Protein AF-A0A951S728-F1 (afdb_monomer_lite)

pLDDT: mean 89.07, std 13.06, range [43.56, 98.25]

Secondary structure (DSSP, 8-state):
----------------------TTGGGTT-SEEESS-EEE-SSEESS-EEESS-EEESS-EEE-SS---S-EETTEEEEEEEEEEEE--TT--EEE-TT-EEEEEE-TT----

Radius of gyration: 25.31 Å; chains: 1; bounding box: 91×44×36 Å

Structure (mmCIF, N/CA/C/O backbone):
data_AF-A0A951S728-F1
#
_entry.id   AF-A0A951S728-F1
#
loop_
_atom_site.group_PDB
_atom_site.id
_atom_site.type_symbol
_atom_site.label_atom_id
_atom_site.label_alt_id
_atom_site.label_comp_id
_atom_site.label_asym_id
_atom_site.label_entity_id
_atom_site.label_seq_id
_atom_site.pdbx_PDB_ins_code
_atom_site.Cartn_x
_atom_site.Cartn_y
_atom_site.Cartn_z
_atom_site.occupancy
_atom_site.B_iso_or_equiv
_atom_site.auth_seq_id
_atom_site.auth_comp_id
_atom_site.auth_asym_id
_atom_site.auth_atom_id
_atom_site.pdbx_PDB_model_num
ATOM 1 N N . MET A 1 1 ? 75.453 -31.976 -25.832 1.00 43.56 1 MET A N 1
ATOM 2 C CA . MET A 1 1 ? 75.370 -31.024 -24.704 1.00 43.56 1 MET A CA 1
ATOM 3 C C . MET A 1 1 ? 73.984 -30.384 -24.686 1.00 43.56 1 MET A C 1
ATOM 5 O O . MET A 1 1 ? 73.549 -29.908 -25.719 1.00 43.56 1 MET A O 1
ATOM 9 N N . LYS A 1 2 ? 73.330 -30.463 -23.515 1.00 43.78 2 LYS A N 1
ATOM 10 C CA . LYS A 1 2 ? 72.238 -29.646 -22.933 1.00 43.78 2 LYS A CA 1
ATOM 11 C C . LYS A 1 2 ? 70.977 -29.360 -23.777 1.00 43.78 2 LYS A C 1
ATOM 13 O O . LYS A 1 2 ? 70.926 -28.412 -24.549 1.00 43.78 2 LYS A O 1
ATOM 18 N N . ARG A 1 3 ? 69.924 -30.153 -23.528 1.00 52.44 3 ARG A N 1
ATOM 19 C CA . ARG A 1 3 ? 68.531 -29.863 -23.914 1.00 52.44 3 ARG A CA 1
ATOM 20 C C . ARG A 1 3 ? 67.928 -28.865 -22.920 1.00 52.44 3 ARG A C 1
ATOM 22 O O . ARG A 1 3 ? 67.991 -29.106 -21.717 1.00 52.44 3 ARG A O 1
ATOM 29 N N . PHE A 1 4 ? 67.364 -27.771 -23.423 1.00 53.69 4 PHE A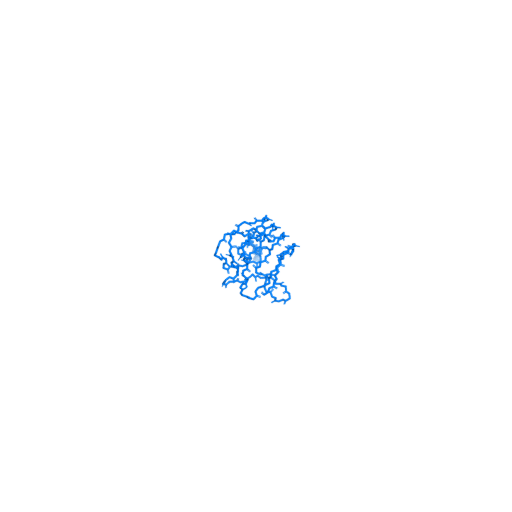 N 1
ATOM 30 C CA . PHE A 1 4 ? 66.630 -26.788 -22.627 1.00 53.69 4 PHE A CA 1
ATOM 31 C C . PHE A 1 4 ? 65.177 -27.240 -22.456 1.00 53.69 4 PHE A C 1
ATOM 33 O O . PHE A 1 4 ? 64.511 -27.563 -23.436 1.00 53.69 4 PHE A O 1
ATOM 40 N N . ILE A 1 5 ? 64.706 -27.273 -21.211 1.00 59.91 5 ILE A N 1
ATOM 41 C CA . ILE A 1 5 ? 63.303 -27.502 -20.858 1.00 59.91 5 ILE A CA 1
ATOM 42 C C . ILE A 1 5 ? 62.746 -26.149 -20.422 1.00 59.91 5 ILE A C 1
ATOM 44 O O . ILE A 1 5 ? 63.173 -25.602 -19.407 1.00 59.91 5 ILE A O 1
ATOM 48 N N . THR A 1 6 ? 61.822 -25.590 -21.195 1.00 62.00 6 THR A N 1
ATOM 49 C CA . THR A 1 6 ? 61.047 -24.409 -20.813 1.00 62.00 6 THR A CA 1
ATOM 50 C C . THR A 1 6 ? 59.785 -24.864 -20.088 1.00 62.00 6 THR A C 1
ATOM 52 O O . THR A 1 6 ? 58.937 -25.538 -20.663 1.00 62.00 6 THR A O 1
ATOM 55 N N . SER A 1 7 ? 59.679 -24.515 -18.805 1.00 60.22 7 SER A N 1
ATOM 56 C CA . SER A 1 7 ? 58.473 -24.721 -18.000 1.00 60.22 7 SER A CA 1
ATOM 57 C C . SER A 1 7 ? 57.637 -23.446 -18.039 1.00 60.22 7 SER A C 1
ATOM 59 O O . SER A 1 7 ? 58.093 -22.394 -17.590 1.00 60.22 7 SER A O 1
ATOM 61 N N . THR A 1 8 ? 56.435 -23.516 -18.607 1.00 67.69 8 THR A N 1
ATOM 62 C CA . THR A 1 8 ? 55.478 -22.405 -18.606 1.00 67.69 8 THR A CA 1
ATOM 63 C C . THR A 1 8 ? 54.472 -22.642 -17.486 1.00 67.69 8 THR A C 1
ATOM 65 O O . THR A 1 8 ? 53.694 -23.591 -17.538 1.00 67.69 8 THR A O 1
ATOM 68 N N . ALA A 1 9 ? 54.489 -21.793 -16.460 1.00 68.06 9 ALA A N 1
ATOM 69 C CA . ALA A 1 9 ? 53.489 -21.819 -15.399 1.00 68.06 9 ALA A CA 1
ATOM 70 C C . ALA A 1 9 ? 52.222 -21.084 -15.867 1.00 68.06 9 ALA A C 1
ATOM 72 O O . ALA A 1 9 ? 52.265 -19.889 -16.158 1.00 68.06 9 ALA A O 1
ATOM 73 N N . PHE A 1 10 ? 51.098 -21.799 -15.942 1.00 62.50 10 PHE A N 1
ATOM 74 C CA . PHE A 1 10 ? 49.778 -21.235 -16.224 1.00 62.50 10 PHE A CA 1
ATOM 75 C C . PHE A 1 10 ? 49.054 -20.989 -14.896 1.00 62.50 10 PHE A C 1
ATOM 77 O O . PHE A 1 10 ? 48.737 -21.935 -14.176 1.00 62.50 10 PHE A O 1
ATOM 84 N N . CYS A 1 11 ? 48.832 -19.722 -14.545 1.00 63.31 11 CYS A N 1
ATOM 85 C CA . CYS A 1 11 ? 48.112 -19.342 -13.333 1.00 63.31 11 CYS A CA 1
ATOM 86 C C . CYS A 1 11 ? 46.633 -19.120 -13.677 1.00 63.31 11 CYS A C 1
ATOM 88 O O . CYS A 1 11 ? 46.304 -18.226 -14.456 1.00 63.31 11 CYS A O 1
ATOM 90 N N . LEU A 1 12 ? 45.744 -19.950 -13.125 1.00 65.50 12 LEU A N 1
ATOM 91 C CA . LEU A 1 12 ? 44.301 -19.848 -13.332 1.00 65.50 12 LEU A CA 1
ATOM 92 C C . LEU A 1 12 ? 43.728 -18.784 -12.382 1.00 65.50 12 LEU A C 1
ATOM 94 O O . LEU A 1 12 ? 43.607 -19.014 -11.180 1.00 65.50 12 LEU A O 1
ATOM 98 N N . PHE A 1 13 ? 43.392 -17.610 -12.915 1.00 66.44 13 PHE A N 1
ATOM 99 C CA . PHE A 1 13 ? 42.768 -16.535 -12.146 1.00 66.44 13 PHE A CA 1
ATOM 100 C C . PHE A 1 13 ? 41.262 -16.806 -12.015 1.00 66.44 13 PHE A C 1
ATOM 102 O O . PHE A 1 13 ? 40.504 -16.630 -12.969 1.00 66.44 13 PHE A O 1
ATOM 109 N N . VAL A 1 14 ? 40.818 -17.273 -10.846 1.00 73.19 14 VAL A N 1
ATOM 110 C CA . VAL A 1 14 ? 39.388 -17.442 -10.551 1.00 73.19 14 VAL A CA 1
ATOM 111 C C . VAL A 1 14 ? 38.806 -16.076 -10.193 1.00 73.19 14 VAL A C 1
ATOM 113 O O . VAL A 1 14 ? 39.078 -15.537 -9.122 1.00 73.19 14 VAL A O 1
ATOM 116 N N . ILE A 1 15 ? 38.004 -15.505 -11.092 1.00 71.19 15 ILE A N 1
ATOM 117 C CA . ILE A 1 15 ? 37.250 -14.276 -10.830 1.00 71.19 15 ILE A CA 1
ATOM 118 C C . ILE A 1 15 ? 36.050 -14.645 -9.954 1.00 71.19 15 ILE A C 1
ATOM 120 O O . ILE A 1 15 ? 35.068 -15.214 -10.430 1.00 71.19 15 ILE A O 1
ATOM 124 N N . LEU A 1 16 ? 36.125 -14.330 -8.662 1.00 67.06 16 LEU A N 1
ATOM 125 C CA . LEU A 1 16 ? 34.961 -14.364 -7.783 1.00 67.06 16 LEU A CA 1
ATOM 126 C C . LEU A 1 16 ? 34.117 -13.121 -8.069 1.00 67.06 16 LEU A C 1
ATOM 128 O O . LEU A 1 16 ? 34.479 -12.009 -7.685 1.00 67.06 16 LEU A O 1
ATOM 132 N N . PHE A 1 17 ? 32.985 -13.300 -8.747 1.00 67.62 17 PHE A N 1
ATOM 133 C CA . PHE A 1 17 ? 31.970 -12.255 -8.822 1.00 67.62 17 PHE A CA 1
ATOM 134 C C . PHE A 1 17 ? 31.367 -12.068 -7.427 1.00 67.62 17 PHE A C 1
ATOM 136 O O . PHE A 1 17 ? 30.549 -12.871 -6.973 1.00 67.62 17 PHE A O 1
ATOM 143 N N . ALA A 1 18 ? 31.777 -11.009 -6.730 1.00 66.19 18 ALA A N 1
ATOM 144 C CA . ALA A 1 18 ? 31.051 -10.528 -5.567 1.00 66.19 18 ALA A CA 1
ATOM 145 C C . ALA A 1 18 ? 29.697 -9.998 -6.059 1.00 66.19 18 ALA A C 1
ATOM 147 O O . ALA A 1 18 ? 29.611 -8.912 -6.630 1.00 66.19 18 ALA A O 1
ATOM 148 N N . ASN A 1 19 ? 28.639 -10.792 -5.891 1.00 71.31 19 ASN A N 1
ATOM 149 C CA . ASN A 1 19 ? 27.283 -10.330 -6.148 1.00 71.31 19 ASN A CA 1
ATOM 150 C C . ASN A 1 19 ? 26.941 -9.300 -5.071 1.00 71.31 19 ASN A C 1
ATOM 152 O O . ASN A 1 19 ? 26.659 -9.668 -3.931 1.00 71.31 19 ASN A O 1
ATOM 156 N N . ALA A 1 20 ? 26.984 -8.015 -5.419 1.00 73.19 20 ALA A N 1
ATOM 157 C CA . ALA A 1 20 ? 26.389 -6.980 -4.591 1.00 73.19 20 ALA A CA 1
ATOM 158 C C . ALA A 1 20 ? 24.876 -7.240 -4.544 1.00 73.19 20 ALA A C 1
ATOM 160 O O . ALA A 1 20 ? 24.146 -6.901 -5.474 1.00 73.19 20 ALA A O 1
ATOM 161 N N . GLN A 1 21 ? 24.406 -7.920 -3.497 1.00 82.00 21 GLN A N 1
ATOM 162 C CA . GLN A 1 21 ? 22.978 -8.121 -3.297 1.00 82.00 21 GLN A CA 1
ATOM 163 C C . GLN A 1 21 ? 22.374 -6.812 -2.800 1.00 82.00 21 GLN A C 1
ATOM 165 O O . GLN A 1 21 ? 22.821 -6.256 -1.797 1.00 82.00 21 GLN A O 1
ATOM 170 N N . SER A 1 22 ? 21.362 -6.309 -3.508 1.00 85.81 22 SER A N 1
ATOM 171 C CA . SER A 1 22 ? 20.581 -5.192 -2.988 1.00 85.81 22 SER A CA 1
ATOM 172 C C . SER A 1 22 ? 19.794 -5.689 -1.771 1.00 85.81 22 SER A C 1
ATOM 174 O O . SER A 1 22 ? 19.019 -6.640 -1.915 1.00 85.81 22 SER A O 1
ATOM 176 N N . PRO A 1 23 ? 19.937 -5.066 -0.587 1.00 88.69 23 PRO A N 1
ATOM 177 C CA . PRO A 1 23 ? 19.186 -5.465 0.603 1.00 88.69 23 PRO A CA 1
ATOM 178 C C . PRO A 1 23 ? 17.668 -5.326 0.407 1.00 88.69 23 PRO A C 1
ATOM 180 O O . PRO A 1 23 ? 16.893 -5.965 1.110 1.00 88.69 23 PRO A O 1
ATOM 183 N N . THR A 1 24 ? 17.238 -4.531 -0.577 1.00 92.19 24 THR A N 1
ATOM 184 C CA . THR A 1 24 ? 15.832 -4.337 -0.942 1.00 92.19 24 THR A CA 1
ATOM 185 C C . THR A 1 24 ? 15.408 -5.141 -2.171 1.00 92.19 24 THR A C 1
ATOM 187 O O . THR A 1 24 ? 14.259 -5.033 -2.586 1.00 92.19 24 THR A O 1
ATOM 190 N N . ALA A 1 25 ? 16.272 -5.988 -2.746 1.00 91.31 25 ALA A N 1
ATOM 191 C CA . ALA A 1 25 ? 15.878 -6.867 -3.854 1.00 91.31 25 ALA A CA 1
ATOM 192 C C . ALA A 1 25 ? 14.632 -7.725 -3.534 1.00 91.31 25 ALA A C 1
ATOM 194 O O . ALA A 1 25 ? 13.747 -7.808 -4.388 1.0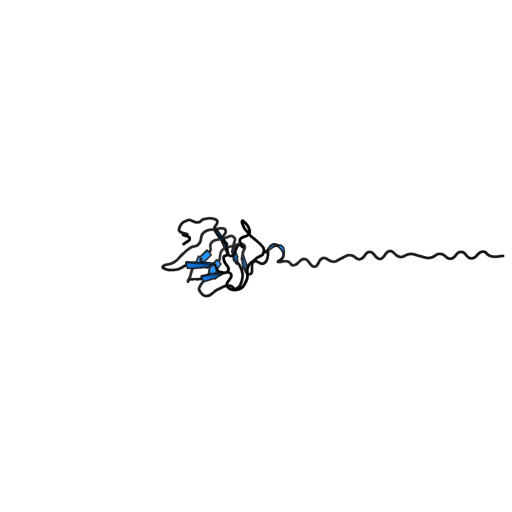0 91.31 25 ALA A O 1
ATOM 195 N N . PRO A 1 26 ? 14.477 -8.293 -2.316 1.00 93.19 26 PRO A N 1
ATOM 196 C CA . PRO A 1 26 ? 13.262 -9.026 -1.951 1.00 93.19 26 PRO A CA 1
ATOM 197 C C . PRO A 1 26 ? 11.996 -8.160 -1.879 1.00 93.19 26 PRO A C 1
ATOM 199 O O . PRO A 1 26 ? 10.896 -8.703 -1.855 1.00 93.19 26 PRO A O 1
ATOM 202 N N . ALA A 1 27 ? 12.128 -6.830 -1.848 1.00 94.50 27 ALA A N 1
ATOM 203 C CA . ALA A 1 27 ? 11.000 -5.907 -1.793 1.00 94.50 27 ALA A CA 1
ATOM 204 C C . ALA A 1 27 ? 10.350 -5.664 -3.163 1.00 94.50 27 ALA A C 1
ATOM 206 O O . ALA A 1 27 ? 9.395 -4.906 -3.229 1.00 94.50 27 ALA A O 1
ATOM 207 N N . LEU A 1 28 ? 10.826 -6.272 -4.259 1.00 95.50 28 LEU A N 1
ATOM 208 C CA . LEU A 1 28 ? 10.137 -6.282 -5.564 1.00 95.50 28 LEU A CA 1
ATOM 209 C C . LEU A 1 28 ? 9.723 -4.890 -6.094 1.00 95.50 28 LEU A C 1
ATOM 211 O O . LEU A 1 28 ? 8.718 -4.758 -6.801 1.00 95.50 28 LEU A O 1
ATOM 215 N N . ASN A 1 29 ? 10.513 -3.857 -5.791 1.00 95.50 29 ASN A N 1
ATOM 216 C CA . ASN A 1 29 ? 10.245 -2.445 -6.095 1.00 95.50 29 ASN A CA 1
ATOM 217 C C . ASN A 1 29 ? 8.998 -1.860 -5.402 1.00 95.50 29 ASN A C 1
ATOM 219 O O . ASN A 1 29 ? 8.383 -0.924 -5.913 1.00 95.50 29 ASN A O 1
ATOM 223 N N . PHE A 1 30 ? 8.639 -2.372 -4.221 1.00 97.44 30 PHE A N 1
ATOM 224 C CA . PHE A 1 30 ? 7.814 -1.633 -3.270 1.00 97.44 30 PHE A CA 1
ATOM 225 C C . PHE A 1 30 ? 8.556 -0.382 -2.788 1.00 97.44 30 PHE A C 1
ATOM 227 O O . PHE A 1 30 ? 9.637 -0.487 -2.213 1.00 97.44 30 PHE A O 1
ATOM 234 N N . ASN A 1 31 ? 7.987 0.803 -3.040 1.00 96.62 31 ASN A N 1
ATOM 235 C CA . ASN A 1 31 ? 8.585 2.083 -2.648 1.00 96.62 31 ASN A CA 1
ATOM 236 C C . ASN A 1 31 ? 8.611 2.241 -1.124 1.00 96.62 31 ASN A C 1
ATOM 238 O O . ASN A 1 31 ? 9.547 2.801 -0.563 1.00 96.62 31 ASN A O 1
ATOM 242 N N . VAL A 1 32 ? 7.584 1.709 -0.458 1.00 96.44 32 VAL A N 1
ATOM 243 C CA . VAL A 1 32 ? 7.520 1.579 0.998 1.00 96.44 32 VAL A CA 1
ATOM 244 C C . VAL A 1 32 ? 7.099 0.153 1.327 1.00 96.44 32 VAL A C 1
ATOM 246 O O . VAL A 1 32 ? 6.120 -0.344 0.773 1.00 96.44 32 VAL A O 1
ATOM 249 N N . PHE A 1 33 ? 7.819 -0.497 2.237 1.00 96.62 33 PHE A N 1
ATOM 250 C CA . PHE A 1 33 ? 7.456 -1.802 2.778 1.00 96.62 33 PHE A CA 1
ATOM 251 C C . PHE A 1 33 ? 7.682 -1.817 4.290 1.00 96.62 33 PHE A C 1
ATOM 253 O O . PHE A 1 33 ? 8.727 -1.389 4.776 1.00 96.62 33 PHE A O 1
ATOM 260 N N . LEU A 1 34 ? 6.680 -2.276 5.035 1.00 97.00 34 LEU A N 1
ATOM 261 C CA . LEU A 1 34 ? 6.675 -2.278 6.496 1.00 97.00 34 LEU A CA 1
ATOM 262 C C . LEU A 1 34 ? 6.261 -3.659 7.004 1.00 97.00 34 LEU A C 1
ATOM 264 O O . LEU A 1 34 ? 5.327 -4.265 6.485 1.00 97.00 34 LEU A O 1
ATOM 268 N N . GLU A 1 35 ? 6.923 -4.149 8.048 1.00 96.94 35 GLU A N 1
ATOM 269 C CA . GLU A 1 35 ? 6.492 -5.379 8.725 1.00 96.94 35 GLU A CA 1
ATOM 270 C C . GLU A 1 35 ? 5.140 -5.174 9.429 1.00 96.94 35 GLU A C 1
ATOM 272 O O . GLU A 1 35 ? 4.241 -6.003 9.329 1.00 96.94 35 GLU A O 1
ATOM 277 N N . ASN A 1 36 ? 4.975 -4.027 10.089 1.00 98.25 36 ASN A N 1
ATOM 278 C CA . ASN A 1 36 ? 3.780 -3.679 10.855 1.00 98.25 36 ASN A CA 1
ATOM 279 C C . ASN A 1 36 ? 2.801 -2.827 10.034 1.00 98.25 36 ASN A C 1
ATOM 281 O O . ASN A 1 36 ? 2.878 -2.770 8.810 1.00 98.25 36 ASN A O 1
ATOM 285 N N . GLY A 1 37 ? 1.832 -2.205 10.707 1.00 97.38 37 GLY A N 1
ATOM 286 C CA . GLY A 1 37 ? 0.897 -1.259 10.097 1.00 97.38 37 GLY A CA 1
ATOM 287 C C . GLY A 1 37 ? 1.452 0.162 9.985 1.00 97.38 37 GLY A C 1
ATOM 288 O O . GLY A 1 37 ? 2.540 0.461 10.479 1.00 97.38 37 GLY A O 1
ATOM 289 N N . ALA A 1 38 ? 0.667 1.052 9.380 1.00 96.31 38 ALA A N 1
ATOM 290 C CA . ALA A 1 38 ? 0.980 2.475 9.269 1.00 96.31 38 ALA A CA 1
ATOM 291 C C . ALA A 1 38 ? -0.264 3.346 9.469 1.00 96.31 38 ALA A C 1
ATOM 293 O O . ALA A 1 38 ? -1.383 2.925 9.177 1.00 96.31 38 ALA A O 1
ATOM 294 N N . SER A 1 39 ? -0.053 4.584 9.922 1.00 95.50 39 SER A N 1
ATOM 295 C CA . SER A 1 39 ? -1.051 5.651 9.832 1.00 95.50 39 SER A CA 1
ATOM 296 C C . SER A 1 39 ? -0.624 6.622 8.740 1.00 95.50 39 SER A C 1
ATOM 298 O O . SER A 1 39 ? 0.476 7.172 8.810 1.00 95.50 39 SER A O 1
ATOM 300 N N . LEU A 1 40 ? -1.471 6.812 7.732 1.00 92.06 40 LEU A N 1
ATOM 301 C CA . LEU A 1 40 ? -1.222 7.733 6.625 1.00 92.06 40 LEU A CA 1
ATOM 302 C C . LEU A 1 40 ? -2.208 8.890 6.714 1.00 92.06 40 LEU A C 1
ATOM 304 O O . LEU A 1 40 ? -3.405 8.683 6.898 1.00 92.06 40 LEU A O 1
ATOM 308 N N . THR A 1 41 ? -1.704 10.115 6.614 1.00 87.12 41 THR A N 1
ATOM 309 C CA . THR A 1 41 ? -2.522 11.327 6.663 1.00 87.12 41 THR A CA 1
ATOM 310 C C . THR A 1 41 ? -3.044 11.675 5.277 1.00 87.12 41 THR A C 1
ATOM 312 O O . THR A 1 41 ? -4.094 11.182 4.882 1.00 87.12 41 THR A O 1
ATOM 315 N N . ASN A 1 42 ? -2.325 12.505 4.531 1.00 85.75 42 ASN A N 1
ATOM 316 C CA . ASN A 1 42 ? -2.772 13.056 3.254 1.00 85.75 42 ASN A CA 1
ATOM 317 C C . ASN A 1 42 ? -1.682 12.854 2.190 1.00 85.75 42 ASN A C 1
ATOM 319 O O . ASN A 1 42 ? -0.580 12.417 2.524 1.00 85.75 42 ASN A O 1
ATOM 323 N N . ASN A 1 43 ? -1.979 13.260 0.951 1.00 89.12 43 ASN A N 1
ATOM 324 C CA . ASN A 1 43 ? -1.096 13.244 -0.226 1.00 89.12 43 ASN A CA 1
ATOM 325 C C . ASN A 1 43 ? -0.985 11.86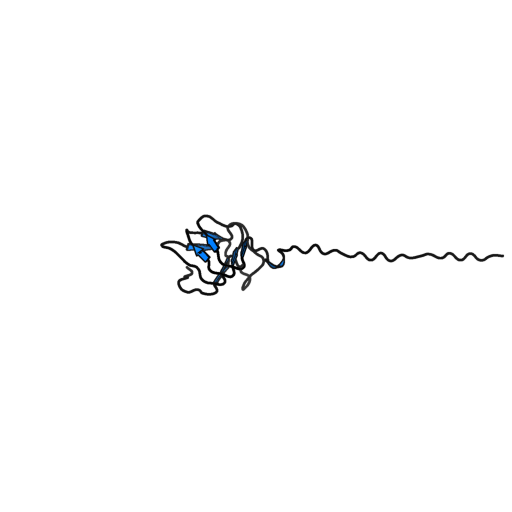3 -0.884 1.00 89.12 43 ASN A C 1
ATOM 327 O O . ASN A 1 43 ? -2.002 11.219 -1.174 1.00 89.12 43 ASN A O 1
ATOM 331 N N . GLU A 1 44 ? 0.243 11.436 -1.160 1.00 94.06 44 GLU A N 1
ATOM 332 C CA . GLU A 1 44 ? 0.522 10.350 -2.074 1.00 94.06 44 GLU A CA 1
ATOM 333 C C . GLU A 1 44 ? 1.823 9.612 -1.759 1.00 94.06 44 GLU A C 1
ATOM 335 O O . GLU A 1 44 ? 2.658 10.020 -0.948 1.00 94.06 44 GLU A O 1
ATOM 340 N N . THR A 1 45 ? 2.012 8.490 -2.440 1.00 96.06 45 THR A N 1
ATOM 341 C CA . THR A 1 45 ? 3.330 7.914 -2.670 1.00 96.06 45 THR A CA 1
ATOM 342 C C . THR A 1 45 ? 3.479 7.544 -4.132 1.00 96.06 45 THR A C 1
ATOM 344 O O . THR A 1 45 ? 2.591 6.937 -4.735 1.00 96.06 45 THR A O 1
ATOM 347 N N . GLU A 1 46 ? 4.642 7.897 -4.678 1.00 96.00 46 GLU A N 1
ATOM 348 C CA . GLU A 1 46 ? 4.936 7.764 -6.103 1.00 96.00 46 GLU A CA 1
ATOM 349 C C . GLU A 1 46 ? 4.936 6.322 -6.588 1.00 96.00 46 GLU A C 1
ATOM 351 O O . GLU A 1 46 ? 4.540 6.041 -7.721 1.00 96.00 46 GLU A O 1
ATOM 356 N N . GLY A 1 47 ? 5.357 5.401 -5.727 1.00 97.12 47 GLY A N 1
ATOM 357 C CA . GLY A 1 47 ? 5.386 3.978 -6.014 1.00 97.12 47 GLY A CA 1
ATOM 358 C C . GLY A 1 47 ? 4.425 3.159 -5.158 1.00 97.12 47 GLY A C 1
ATOM 359 O O . GLY A 1 47 ? 3.675 3.697 -4.340 1.00 97.12 47 GLY A O 1
ATOM 360 N N . PRO A 1 48 ? 4.436 1.837 -5.356 1.00 97.75 48 PRO A N 1
ATOM 361 C CA . PRO A 1 48 ? 3.575 0.924 -4.618 1.00 97.75 48 PRO A CA 1
ATOM 362 C C . PRO A 1 48 ? 3.997 0.800 -3.147 1.00 97.75 48 PRO A C 1
ATOM 364 O O . PRO A 1 48 ? 5.171 0.965 -2.801 1.00 97.75 48 PRO A O 1
ATOM 367 N N . VAL A 1 49 ? 3.040 0.461 -2.283 1.00 97.88 49 VAL A N 1
ATOM 368 C CA . VAL A 1 49 ? 3.228 0.357 -0.826 1.00 97.88 49 VAL A CA 1
ATOM 369 C C . VAL A 1 49 ? 2.810 -1.024 -0.322 1.00 97.88 49 VAL A C 1
ATOM 371 O O . VAL A 1 49 ? 1.784 -1.560 -0.734 1.00 97.88 49 VAL A O 1
ATOM 374 N N . ALA A 1 50 ? 3.586 -1.601 0.592 1.00 98.00 50 ALA A N 1
ATOM 375 C CA . ALA A 1 50 ? 3.259 -2.847 1.272 1.00 98.00 50 ALA A CA 1
ATOM 376 C C . ALA A 1 50 ? 3.370 -2.700 2.793 1.00 98.00 50 ALA A C 1
ATOM 378 O O . ALA A 1 50 ? 4.293 -2.077 3.311 1.00 98.00 50 ALA A O 1
ATOM 379 N N . MET A 1 51 ? 2.446 -3.308 3.526 1.00 97.94 51 MET A N 1
ATOM 380 C CA . MET A 1 51 ? 2.510 -3.394 4.980 1.00 97.94 51 MET A CA 1
ATOM 381 C C . MET A 1 51 ? 1.919 -4.703 5.481 1.00 97.94 51 MET A C 1
ATOM 383 O O . MET A 1 51 ? 0.924 -5.176 4.933 1.00 97.94 51 MET A O 1
ATOM 387 N N . GLY A 1 52 ? 2.518 -5.292 6.516 1.00 98.06 52 GLY A N 1
ATOM 388 C CA . GLY A 1 52 ? 2.009 -6.526 7.121 1.00 98.06 52 GLY A CA 1
ATOM 389 C C . GLY A 1 52 ? 0.844 -6.300 8.089 1.00 98.06 52 GLY A C 1
ATOM 390 O O . GLY A 1 52 ? 0.027 -7.198 8.278 1.00 98.06 52 GLY A O 1
ATOM 391 N N . GLY A 1 53 ? 0.724 -5.101 8.669 1.00 98.25 53 GLY A N 1
ATOM 392 C CA . GLY A 1 53 ? -0.343 -4.757 9.614 1.00 98.25 53 GLY A CA 1
ATOM 393 C C . GLY A 1 53 ? -1.530 -4.011 8.999 1.00 98.25 53 GLY A C 1
ATOM 394 O O . GLY A 1 53 ? -1.789 -4.076 7.797 1.00 98.25 53 GLY A O 1
ATOM 395 N N . ASN A 1 54 ? -2.263 -3.294 9.855 1.00 98.25 54 ASN A N 1
ATOM 396 C CA . ASN A 1 54 ? -3.390 -2.452 9.451 1.00 98.25 54 ASN A CA 1
ATOM 397 C C . ASN A 1 54 ? -2.917 -1.130 8.830 1.00 98.25 54 ASN A C 1
ATOM 399 O O . ASN A 1 54 ? -1.928 -0.546 9.278 1.00 98.25 54 ASN A O 1
ATOM 403 N N . LEU A 1 55 ? -3.691 -0.620 7.874 1.00 97.31 55 LEU A N 1
ATOM 404 C CA . LEU A 1 55 ? -3.563 0.748 7.375 1.00 97.31 55 LEU A CA 1
ATOM 405 C C . LEU A 1 55 ? -4.613 1.630 8.051 1.00 97.31 55 LEU A C 1
ATOM 407 O O . LEU A 1 55 ? -5.802 1.460 7.798 1.00 97.31 55 LEU A O 1
ATOM 411 N N . THR A 1 56 ? -4.195 2.592 8.867 1.00 97.25 56 THR A N 1
ATOM 412 C CA . THR A 1 56 ? -5.090 3.611 9.426 1.00 97.25 56 THR A CA 1
ATOM 413 C C . THR A 1 56 ? -5.053 4.861 8.563 1.00 97.25 56 THR A C 1
ATOM 415 O O . THR A 1 56 ? -3.994 5.454 8.360 1.00 97.25 56 THR A O 1
ATOM 418 N N . LEU A 1 57 ? -6.211 5.291 8.075 1.00 95.75 57 LEU A N 1
ATOM 419 C CA . LEU A 1 57 ? -6.332 6.537 7.335 1.00 95.75 57 LEU A CA 1
ATOM 420 C C . LEU A 1 57 ? -6.660 7.688 8.294 1.00 95.75 57 LEU A C 1
ATOM 422 O O . LEU A 1 57 ? -7.651 7.679 9.021 1.00 95.75 57 LEU A O 1
ATOM 426 N N . SER A 1 58 ? -5.804 8.703 8.292 1.00 92.56 58 SER A N 1
ATOM 427 C CA . SER A 1 58 ? -6.038 10.002 8.938 1.00 92.56 58 SER A CA 1
ATOM 428 C C . SER A 1 58 ? -6.453 11.079 7.921 1.00 92.56 58 SER A C 1
ATOM 430 O O . SER A 1 58 ? -6.812 12.188 8.304 1.00 92.56 58 SER A O 1
ATOM 432 N N . GLY A 1 59 ? -6.484 10.725 6.636 1.00 93.38 59 GLY A N 1
ATOM 433 C CA . GLY A 1 59 ? -7.007 11.495 5.511 1.00 93.38 59 GLY A CA 1
ATOM 434 C C . GLY A 1 59 ? -7.152 10.600 4.276 1.00 93.38 59 GLY A C 1
ATOM 4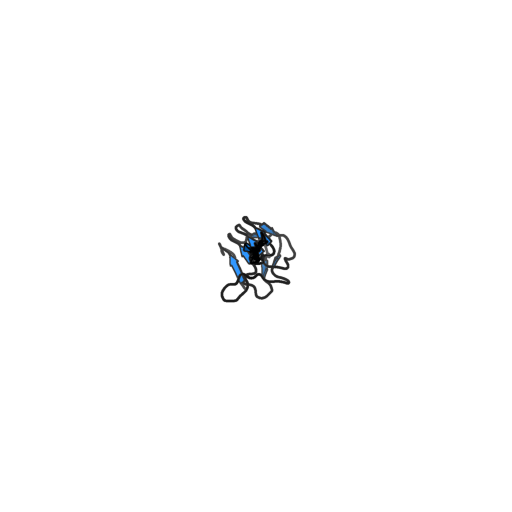35 O O . GLY A 1 59 ? -6.971 9.384 4.354 1.00 93.38 59 GLY A O 1
ATOM 436 N N . SER A 1 60 ? -7.539 11.178 3.135 1.00 94.25 60 SER A N 1
ATOM 437 C CA . SER A 1 60 ? -7.532 10.425 1.871 1.00 94.25 60 SER A CA 1
ATOM 438 C C . SER A 1 60 ? -6.112 10.342 1.324 1.00 94.25 60 SER A C 1
ATOM 440 O O . SER A 1 60 ? -5.375 11.327 1.369 1.00 94.25 60 SER A O 1
ATOM 442 N N . TYR A 1 61 ? -5.756 9.186 0.775 1.00 96.38 61 TYR A N 1
ATOM 443 C CA . TYR A 1 61 ? -4.389 8.883 0.364 1.00 96.38 61 TYR A CA 1
ATOM 444 C C . TYR A 1 61 ? -4.345 8.260 -1.032 1.00 96.38 61 TYR A C 1
ATOM 446 O O . TYR A 1 61 ? -5.260 7.530 -1.421 1.00 96.38 61 TYR A O 1
ATOM 454 N N . GLN A 1 62 ? -3.283 8.544 -1.784 1.00 96.88 62 GLN A N 1
ATOM 455 C CA . GLN A 1 62 ? -3.066 8.008 -3.127 1.00 96.88 62 GLN A CA 1
ATOM 456 C C . GLN A 1 62 ? -1.785 7.177 -3.201 1.00 96.88 62 GLN A C 1
ATOM 458 O O . GLN A 1 62 ? -0.777 7.511 -2.589 1.00 96.88 62 GLN A O 1
ATOM 463 N N . VAL A 1 63 ? -1.794 6.106 -3.987 1.00 97.19 63 VAL A N 1
ATOM 464 C CA . VAL A 1 63 ? -0.626 5.228 -4.154 1.00 97.19 63 VAL A CA 1
ATOM 465 C C . VAL A 1 63 ? -0.329 4.981 -5.629 1.00 97.19 63 VAL A C 1
ATOM 467 O O . VAL A 1 63 ? -1.241 5.031 -6.461 1.00 97.19 63 VAL A O 1
ATOM 470 N N . SER A 1 64 ? 0.941 4.710 -5.950 1.00 96.81 64 SER A N 1
ATOM 471 C CA . SER A 1 64 ? 1.426 4.477 -7.317 1.00 96.81 64 SER A CA 1
ATOM 472 C C . SER A 1 64 ? 1.106 5.625 -8.277 1.00 96.81 64 SER A C 1
ATOM 474 O O . SER A 1 64 ? 0.678 5.389 -9.410 1.00 96.81 64 SER A O 1
ATOM 476 N N . THR A 1 65 ? 1.288 6.872 -7.832 1.00 96.75 65 THR A N 1
ATOM 477 C CA . THR A 1 65 ? 1.014 8.064 -8.653 1.00 96.75 65 THR A CA 1
ATOM 478 C C . THR A 1 65 ? 1.930 8.195 -9.871 1.00 96.75 65 THR A C 1
ATOM 480 O O . THR A 1 65 ? 1.508 8.809 -10.847 1.00 96.75 65 THR A O 1
ATOM 483 N N . GLN A 1 66 ? 3.133 7.605 -9.858 1.00 95.75 66 GLN A N 1
ATOM 484 C CA . GLN A 1 66 ? 4.092 7.681 -10.977 1.00 95.75 66 GLN A CA 1
ATOM 485 C C . GLN A 1 66 ? 4.715 6.336 -11.370 1.00 95.75 66 GLN A C 1
ATOM 487 O O . GLN A 1 66 ? 5.158 6.173 -12.505 1.00 95.75 66 GLN A O 1
ATOM 492 N N . SER A 1 67 ? 4.782 5.364 -10.458 1.00 95.31 67 SER A N 1
ATOM 493 C CA . SER A 1 67 ? 5.470 4.093 -10.696 1.00 95.31 67 SER A CA 1
ATOM 494 C C . SER A 1 67 ? 4.740 2.891 -10.100 1.00 95.31 67 SER A C 1
ATOM 496 O O . SER A 1 67 ? 3.974 2.986 -9.134 1.00 95.31 67 SER A O 1
ATOM 498 N N . VAL A 1 68 ? 5.010 1.729 -10.692 1.00 95.75 68 VAL A N 1
ATOM 499 C CA . VAL A 1 68 ? 4.503 0.427 -10.255 1.00 95.75 68 VAL A CA 1
ATOM 500 C C . VAL A 1 68 ? 5.653 -0.495 -9.865 1.00 95.75 68 VAL A C 1
ATOM 502 O O . VAL A 1 68 ? 6.792 -0.325 -10.301 1.00 95.75 68 VAL A O 1
ATOM 505 N N . GLY A 1 69 ? 5.338 -1.481 -9.030 1.00 94.31 69 GLY A N 1
ATOM 506 C CA . GLY A 1 69 ? 6.284 -2.505 -8.601 1.00 94.31 69 GLY A CA 1
ATOM 507 C C . GLY A 1 69 ? 6.393 -3.638 -9.611 1.00 94.31 69 GLY A C 1
ATOM 508 O O . GLY A 1 69 ? 5.704 -3.668 -10.629 1.00 94.31 69 GLY A O 1
ATOM 509 N N . THR A 1 70 ? 7.244 -4.610 -9.299 1.00 96.19 70 THR A N 1
ATOM 510 C CA . THR A 1 70 ? 7.427 -5.813 -10.135 1.00 96.19 70 THR A CA 1
ATOM 511 C C . THR A 1 70 ? 6.510 -6.967 -9.733 1.00 96.19 70 THR A C 1
ATOM 513 O O . THR A 1 70 ? 6.324 -7.909 -10.501 1.00 96.19 70 THR A O 1
ATOM 516 N N . TYR A 1 71 ? 5.899 -6.897 -8.547 1.00 96.12 71 TYR A N 1
ATOM 517 C CA . TYR A 1 71 ? 4.914 -7.880 -8.109 1.00 96.12 71 TYR A CA 1
ATOM 518 C C . TYR A 1 71 ? 3.570 -7.650 -8.809 1.00 96.12 71 TYR A C 1
ATOM 520 O O . TYR A 1 71 ? 3.023 -6.546 -8.776 1.00 96.12 71 TYR A O 1
ATOM 528 N N . SER A 1 72 ? 3.019 -8.697 -9.423 1.00 96.69 72 SER A N 1
ATOM 529 C CA . SER A 1 72 ? 1.748 -8.637 -10.146 1.00 96.69 72 SER A CA 1
ATOM 530 C C . SER A 1 72 ? 0.853 -9.839 -9.845 1.00 96.69 72 SER A C 1
ATOM 532 O O . SER A 1 72 ? 1.321 -10.920 -9.484 1.00 96.69 72 SER A O 1
ATOM 534 N N . VAL A 1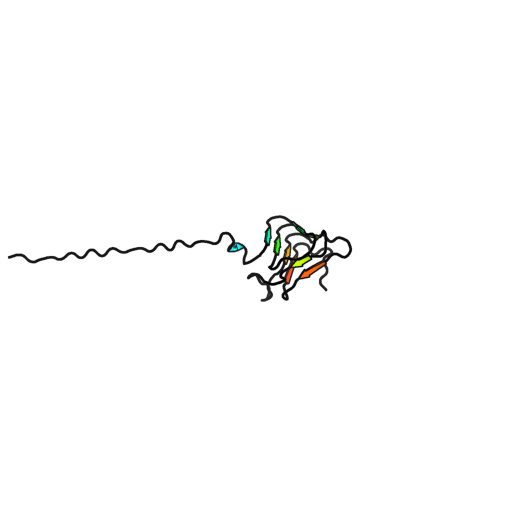 73 ? -0.456 -9.641 -9.992 1.00 94.88 73 VAL A N 1
ATOM 535 C CA . VAL A 1 73 ? -1.480 -10.691 -9.939 1.00 94.88 73 VAL A CA 1
ATOM 536 C C . VAL A 1 73 ? -2.210 -10.668 -11.272 1.00 94.88 73 VAL A C 1
ATOM 538 O O . VAL A 1 73 ? -2.722 -9.627 -11.666 1.00 94.88 73 VAL A O 1
ATOM 541 N N . GLN A 1 74 ? -2.234 -11.798 -11.984 1.00 94.81 74 GLN A N 1
ATOM 542 C CA . GLN A 1 74 ? -2.864 -11.893 -13.311 1.00 94.81 74 GLN A CA 1
ATOM 543 C C . GLN A 1 74 ? -2.370 -10.800 -14.287 1.00 94.81 74 GLN A C 1
ATOM 545 O O . GLN A 1 74 ? -3.159 -10.197 -15.006 1.00 94.81 74 GLN A O 1
ATOM 550 N N . ASN A 1 75 ? -1.056 -10.538 -14.298 1.00 94.94 75 ASN A N 1
ATOM 551 C CA . ASN A 1 75 ? -0.395 -9.482 -15.085 1.00 94.94 75 ASN A CA 1
ATOM 552 C C . ASN A 1 75 ? -0.801 -8.035 -14.740 1.00 94.94 75 ASN A C 1
ATOM 554 O O . ASN A 1 75 ? -0.419 -7.113 -15.458 1.00 94.94 75 ASN A O 1
ATOM 558 N N . VAL A 1 76 ? -1.511 -7.811 -13.633 1.00 95.88 76 VAL A N 1
ATOM 559 C CA . VAL A 1 76 ? -1.806 -6.471 -13.108 1.00 95.88 76 VAL A CA 1
ATOM 560 C C . VAL A 1 76 ? -0.839 -6.156 -11.961 1.00 95.88 76 VAL A C 1
ATOM 562 O O . VAL A 1 76 ? -0.772 -6.942 -11.008 1.00 95.88 76 VAL A O 1
ATOM 565 N N . PRO A 1 77 ? -0.071 -5.050 -12.013 1.00 96.75 77 PRO A N 1
ATOM 566 C CA . PRO A 1 77 ? 0.830 -4.669 -10.928 1.00 96.75 77 PRO A CA 1
ATOM 567 C C . PRO A 1 77 ? 0.076 -4.456 -9.616 1.00 96.75 77 PRO A C 1
ATOM 569 O O . PRO A 1 77 ? -1.004 -3.871 -9.601 1.00 96.75 77 PRO A O 1
ATOM 572 N N . VAL A 1 78 ? 0.645 -4.902 -8.500 1.00 97.56 78 VAL A N 1
ATOM 573 C CA . VAL A 1 78 ? 0.072 -4.641 -7.176 1.00 97.56 78 VAL A CA 1
ATOM 574 C C . VAL A 1 78 ? 0.607 -3.312 -6.658 1.00 97.56 78 VAL A C 1
ATOM 576 O O . VAL A 1 78 ? 1.810 -3.156 -6.455 1.00 97.56 78 VAL A O 1
ATOM 579 N N . SER A 1 79 ? -0.299 -2.367 -6.425 1.00 97.50 79 SER A N 1
ATOM 580 C CA . SER A 1 79 ? 0.032 -1.019 -5.956 1.00 97.50 79 SER A CA 1
ATOM 581 C C . SER A 1 79 ? -0.075 -0.863 -4.448 1.00 97.50 79 SER A C 1
ATOM 583 O O . SER A 1 79 ? 0.629 -0.043 -3.865 1.00 97.50 79 SER A O 1
ATOM 585 N N . LEU A 1 80 ? -0.922 -1.664 -3.801 1.00 97.44 80 LEU A N 1
ATOM 586 C CA . LEU A 1 80 ? -1.067 -1.644 -2.353 1.00 97.44 80 LEU A CA 1
ATOM 587 C C . LEU A 1 80 ? -1.248 -3.053 -1.794 1.00 97.44 80 LEU A C 1
ATOM 589 O O . LEU A 1 80 ? -2.120 -3.800 -2.239 1.00 97.44 80 LEU A O 1
ATOM 593 N N . VAL A 1 81 ? -0.452 -3.388 -0.781 1.00 97.88 81 VAL A N 1
ATOM 594 C CA . VAL A 1 81 ? -0.630 -4.577 0.058 1.00 97.88 81 VAL A CA 1
ATOM 595 C C . VAL A 1 81 ? -0.854 -4.137 1.500 1.00 97.88 81 VAL A C 1
ATOM 597 O O . VAL A 1 81 ? -0.014 -3.449 2.072 1.00 97.88 81 VAL A O 1
ATOM 600 N N . VAL A 1 82 ? -1.965 -4.570 2.091 1.00 98.12 82 VAL A N 1
ATOM 601 C CA . VAL A 1 82 ? -2.279 -4.416 3.515 1.00 98.12 82 VAL A CA 1
ATOM 602 C C . VAL A 1 82 ? -2.534 -5.807 4.080 1.00 98.12 82 VAL A C 1
ATOM 604 O O . VAL A 1 82 ? -3.510 -6.456 3.712 1.00 98.12 82 VAL A O 1
ATOM 607 N N . GLY A 1 83 ? -1.644 -6.294 4.942 1.00 98.19 83 GLY A N 1
ATOM 608 C CA . GLY A 1 83 ? -1.765 -7.625 5.539 1.00 98.19 83 GLY A CA 1
ATOM 609 C C . GLY A 1 83 ? -2.930 -7.736 6.525 1.00 98.19 83 GLY A C 1
ATOM 610 O O . GLY A 1 83 ? -3.517 -8.806 6.654 1.00 98.19 83 GLY A O 1
ATOM 611 N N . GLY A 1 84 ? -3.304 -6.629 7.172 1.00 98.00 84 GLY A N 1
ATOM 612 C CA . GLY A 1 84 ? -4.497 -6.526 8.009 1.00 98.00 84 GLY A CA 1
ATOM 613 C C . GLY A 1 84 ? -5.708 -5.949 7.269 1.00 98.00 84 GLY A C 1
ATOM 614 O O . GLY A 1 84 ? -5.968 -6.273 6.109 1.00 98.00 84 GLY A O 1
ATOM 615 N N . ARG A 1 85 ? -6.438 -5.065 7.956 1.00 97.50 85 ARG A N 1
ATOM 616 C CA . ARG A 1 85 ? -7.555 -4.284 7.397 1.00 97.50 85 ARG A CA 1
ATOM 617 C C . ARG A 1 85 ? -7.175 -2.828 7.163 1.00 97.50 85 ARG A C 1
ATOM 619 O O . ARG A 1 85 ? -6.219 -2.318 7.754 1.00 97.50 85 ARG A O 1
ATOM 626 N N . ILE A 1 86 ? -7.985 -2.135 6.371 1.00 96.94 86 ILE A N 1
ATOM 627 C CA . ILE A 1 86 ? -7.935 -0.675 6.267 1.00 96.94 86 ILE A CA 1
ATOM 628 C C . ILE A 1 86 ? -8.949 -0.078 7.251 1.00 96.94 86 ILE A C 1
ATOM 630 O O . ILE A 1 86 ? -10.118 -0.456 7.265 1.00 96.94 86 ILE A O 1
ATOM 634 N N . VAL A 1 87 ? -8.497 0.843 8.098 1.00 96.62 87 VAL A N 1
ATOM 635 C CA . VAL A 1 87 ? -9.325 1.577 9.058 1.00 96.62 87 VAL A CA 1
ATOM 636 C C . VAL A 1 87 ? -9.617 2.955 8.478 1.00 96.62 87 VAL A C 1
ATOM 638 O O . VAL A 1 87 ? -8.729 3.806 8.404 1.00 96.62 87 VAL A O 1
ATOM 641 N N . TYR A 1 88 ? -10.866 3.154 8.061 1.00 94.75 88 TYR A N 1
ATOM 642 C CA . TYR A 1 88 ? -11.357 4.401 7.480 1.00 94.75 88 TYR A CA 1
ATOM 643 C C . TYR A 1 88 ? -12.051 5.262 8.541 1.00 94.75 88 TYR A C 1
ATOM 645 O O . TYR A 1 88 ? -12.862 4.781 9.331 1.00 94.75 88 TYR A O 1
ATOM 653 N N . GLY A 1 89 ? -11.772 6.556 8.515 1.00 91.19 89 GLY A N 1
ATOM 654 C CA . GLY A 1 89 ? -12.599 7.623 9.061 1.00 91.19 89 GLY A CA 1
ATOM 655 C C . GLY A 1 89 ? -13.635 8.120 8.047 1.00 91.19 89 GLY A C 1
ATOM 656 O O . GLY A 1 89 ? -13.735 7.637 6.918 1.00 91.19 89 GLY A O 1
ATOM 657 N N . ASN A 1 90 ? -14.426 9.116 8.449 1.00 89.88 90 ASN A N 1
ATOM 658 C CA . ASN A 1 90 ? -15.531 9.621 7.635 1.00 89.88 90 ASN A CA 1
ATOM 659 C C . ASN A 1 90 ? -15.036 10.240 6.309 1.00 89.88 90 ASN A C 1
ATOM 661 O O . ASN A 1 90 ? -14.202 11.145 6.318 1.00 89.88 90 ASN A O 1
ATOM 665 N N . GLY A 1 91 ? -15.552 9.751 5.176 1.00 88.94 91 GLY A N 1
ATOM 666 C CA . GLY A 1 91 ? -15.259 10.268 3.832 1.00 88.94 91 GLY A CA 1
ATOM 667 C C . GLY A 1 91 ? -13.858 9.957 3.289 1.00 88.94 91 GLY A C 1
ATOM 668 O O . GLY A 1 91 ? -13.481 10.473 2.236 1.00 88.94 91 GLY A O 1
ATOM 669 N N . GLN A 1 92 ? -13.072 9.137 3.988 1.00 94.00 92 GLN A N 1
ATOM 670 C CA . GLN A 1 92 ? -11.720 8.794 3.563 1.00 94.00 92 GLN A CA 1
ATOM 671 C C . GLN A 1 92 ? -11.720 7.665 2.539 1.00 94.00 92 GLN A C 1
ATOM 673 O O . GLN A 1 92 ? -12.535 6.745 2.586 1.00 94.00 92 GLN A O 1
ATOM 678 N N . ARG A 1 93 ? -10.751 7.718 1.628 1.00 93.94 9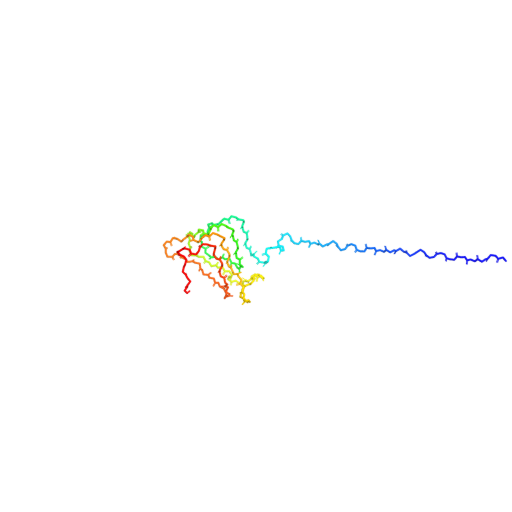3 ARG A N 1
ATOM 679 C CA . ARG A 1 93 ? -10.527 6.682 0.622 1.00 93.94 93 ARG A CA 1
ATOM 680 C C . ARG A 1 93 ? -9.042 6.478 0.374 1.00 93.94 93 ARG A C 1
ATOM 682 O O . ARG A 1 93 ? -8.236 7.382 0.598 1.00 93.94 93 ARG A O 1
ATOM 689 N N . VAL A 1 94 ? -8.722 5.311 -0.172 1.00 95.50 94 VAL A N 1
ATOM 690 C CA . VAL A 1 94 ? -7.457 5.085 -0.867 1.00 95.50 94 VAL A CA 1
ATOM 691 C C . VAL A 1 94 ? -7.734 5.142 -2.361 1.00 95.50 94 VAL A C 1
ATOM 693 O O . VAL A 1 94 ? -8.595 4.414 -2.848 1.00 95.50 94 VAL A O 1
ATOM 696 N N . GLN A 1 95 ? -7.012 5.992 -3.081 1.00 95.69 95 GLN A N 1
ATOM 697 C CA . GLN A 1 95 ? -7.006 5.989 -4.538 1.00 95.69 95 GLN A CA 1
ATOM 698 C C . GLN A 1 95 ? -5.790 5.217 -5.036 1.00 95.69 95 GLN A C 1
ATOM 700 O O . GLN A 1 95 ? -4.651 5.520 -4.677 1.00 95.69 95 GLN A O 1
ATOM 705 N N . VAL A 1 96 ? -6.038 4.219 -5.875 1.00 95.56 96 VAL A N 1
ATOM 706 C CA . VAL A 1 96 ? -4.984 3.407 -6.480 1.00 95.56 96 VAL A CA 1
ATOM 707 C C . VAL A 1 96 ? -4.842 3.816 -7.930 1.00 95.56 96 VAL A C 1
ATOM 709 O O . VAL A 1 96 ? -5.786 3.712 -8.708 1.00 95.56 96 VAL A O 1
ATOM 712 N N . ASN A 1 97 ? -3.669 4.339 -8.269 1.00 96.12 97 ASN A N 1
ATOM 713 C CA . ASN A 1 97 ? -3.382 4.841 -9.603 1.00 96.12 97 ASN A CA 1
ATOM 714 C C . ASN A 1 97 ? -2.683 3.767 -10.452 1.00 96.12 97 ASN A C 1
ATOM 716 O O . ASN A 1 97 ? -2.472 2.635 -10.012 1.00 96.12 97 ASN A O 1
ATOM 720 N N . SER A 1 98 ? -2.342 4.116 -11.694 1.00 93.44 98 SER A N 1
ATOM 721 C CA . SER A 1 98 ? -1.588 3.247 -12.613 1.00 93.44 98 SER A CA 1
ATOM 722 C C . SER A 1 98 ? -2.249 1.888 -12.907 1.00 93.44 98 SER A C 1
ATOM 724 O O . SER A 1 98 ? -1.559 0.916 -13.202 1.00 93.44 98 SER A O 1
ATOM 726 N N . ASN A 1 99 ? -3.588 1.818 -12.836 1.00 92.56 99 ASN A N 1
ATOM 727 C CA . ASN A 1 99 ? -4.379 0.584 -12.974 1.00 92.56 99 ASN A CA 1
ATOM 728 C C . ASN A 1 99 ? -3.914 -0.541 -12.029 1.00 92.56 99 ASN A C 1
ATOM 730 O O . ASN A 1 99 ? -3.942 -1.718 -12.386 1.00 92.56 99 ASN A O 1
ATOM 734 N N . GLY A 1 100 ? -3.442 -0.163 -10.839 1.00 94.19 100 GLY A N 1
ATOM 735 C CA . GLY A 1 100 ? -2.889 -1.085 -9.861 1.00 94.19 100 GLY A CA 1
ATOM 736 C C . GLY A 1 100 ? -3.939 -1.905 -9.115 1.00 94.19 100 GLY A C 1
ATOM 737 O O . GLY A 1 100 ? -5.052 -1.457 -8.846 1.00 94.19 100 GLY A O 1
ATOM 738 N N . TYR A 1 101 ? -3.549 -3.112 -8.722 1.00 94.88 101 TYR A N 1
ATOM 739 C CA . TYR A 1 101 ? -4.334 -3.998 -7.874 1.00 94.88 101 TYR A CA 1
ATOM 740 C C . TYR A 1 101 ? -4.093 -3.695 -6.386 1.00 94.88 101 TYR A C 1
ATOM 742 O O . TYR A 1 101 ? -2.980 -3.335 -5.986 1.00 94.88 101 TYR A O 1
ATOM 750 N N . VAL A 1 102 ? -5.112 -3.907 -5.550 1.00 95.56 102 VAL A N 1
ATOM 751 C CA . VAL A 1 102 ? -5.011 -3.824 -4.084 1.00 95.56 102 VAL A CA 1
ATOM 752 C C . VAL A 1 102 ? -5.201 -5.203 -3.475 1.00 95.56 102 VAL A C 1
ATOM 754 O O . VAL A 1 102 ? -6.142 -5.914 -3.819 1.00 95.56 102 VAL A O 1
ATOM 757 N N . LYS A 1 103 ? -4.334 -5.576 -2.534 1.00 95.88 103 LYS A N 1
ATOM 758 C CA . LYS A 1 103 ? -4.484 -6.787 -1.720 1.00 95.88 103 LYS A CA 1
ATOM 759 C C . LYS A 1 103 ? -4.712 -6.388 -0.266 1.00 95.88 103 LYS A C 1
ATOM 761 O O . LYS A 1 103 ? -3.869 -5.710 0.313 1.00 95.88 103 LYS A O 1
ATOM 766 N N . ILE A 1 104 ? -5.830 -6.825 0.307 1.00 96.94 104 ILE A N 1
ATOM 767 C CA . ILE A 1 104 ? -6.197 -6.587 1.709 1.00 96.94 104 ILE A CA 1
ATOM 768 C C . ILE A 1 104 ? -6.423 -7.951 2.360 1.00 96.94 104 ILE A C 1
ATOM 770 O O . ILE A 1 104 ? -7.160 -8.765 1.805 1.00 96.94 104 ILE A O 1
ATOM 774 N N . GLY A 1 105 ? -5.772 -8.215 3.493 1.00 97.38 105 GLY A N 1
ATOM 775 C CA . GLY A 1 105 ? -5.925 -9.478 4.220 1.00 97.38 105 GLY A CA 1
ATOM 776 C C . GLY A 1 105 ? -7.306 -9.627 4.859 1.00 97.38 105 GLY A C 1
ATOM 777 O O . GLY A 1 105 ? -7.901 -10.700 4.792 1.00 97.38 105 GLY A O 1
ATOM 778 N N . ASP A 1 106 ? -7.839 -8.538 5.415 1.00 97.19 106 ASP A N 1
ATOM 779 C CA . ASP A 1 106 ? -9.203 -8.439 5.942 1.00 97.19 106 ASP A CA 1
ATOM 780 C C . ASP A 1 106 ? -9.942 -7.289 5.242 1.00 97.19 106 ASP A C 1
ATOM 782 O O . ASP A 1 106 ? -9.751 -6.115 5.560 1.00 97.19 106 ASP A O 1
ATOM 786 N N . SER A 1 107 ? -10.780 -7.635 4.263 1.00 94.62 107 SER A N 1
ATOM 787 C CA . SER A 1 107 ? -11.557 -6.684 3.461 1.00 94.62 107 SER A CA 1
ATOM 788 C C . SER A 1 107 ? -12.855 -6.221 4.132 1.00 94.62 107 SER A C 1
ATOM 790 O O . SER A 1 107 ? -13.680 -5.568 3.490 1.00 94.62 107 SER A O 1
ATOM 792 N N . THR A 1 108 ? -13.061 -6.524 5.418 1.00 94.06 108 THR A N 1
ATOM 793 C CA . THR A 1 108 ? -14.224 -6.032 6.165 1.00 94.06 108 THR A CA 1
ATOM 794 C C . THR A 1 108 ? -14.302 -4.506 6.086 1.00 94.06 108 THR A C 1
ATOM 796 O O . THR A 1 108 ? -13.335 -3.812 6.386 1.00 94.06 108 THR A O 1
ATOM 799 N N . ALA A 1 109 ? -15.472 -3.983 5.708 1.00 89.12 109 ALA A N 1
ATOM 800 C CA . ALA A 1 109 ? -15.739 -2.554 5.502 1.00 89.12 109 ALA A CA 1
ATOM 801 C C . ALA A 1 109 ? -14.935 -1.871 4.372 1.00 89.12 109 ALA A C 1
ATOM 803 O O . ALA A 1 109 ? -15.087 -0.666 4.170 1.00 89.12 109 ALA A O 1
ATOM 804 N N . SER A 1 110 ? -14.147 -2.619 3.596 1.00 92.56 110 SER A N 1
ATOM 805 C CA . SER A 1 110 ? -13.548 -2.139 2.351 1.00 92.56 110 SER A CA 1
ATOM 806 C C . SER A 1 110 ? -14.470 -2.448 1.174 1.00 92.56 110 SER A C 1
ATOM 808 O O . SER A 1 110 ? -14.855 -3.594 0.951 1.00 92.56 110 SER A O 1
ATOM 810 N N . TYR A 1 111 ? -14.777 -1.424 0.381 1.00 90.12 111 TYR A N 1
ATOM 811 C CA . TYR A 1 111 ? -15.557 -1.548 -0.849 1.00 90.12 111 TYR A CA 1
ATOM 812 C C . TYR A 1 111 ? -14.741 -0.998 -2.016 1.00 90.12 111 TYR A C 1
ATOM 814 O O . TYR A 1 111 ? -14.131 0.065 -1.900 1.00 90.12 111 TYR A O 1
ATOM 822 N N . VAL A 1 112 ? -14.732 -1.731 -3.129 1.00 85.50 112 VAL A N 1
ATOM 823 C CA . VAL A 1 112 ? -14.080 -1.324 -4.379 1.00 85.50 112 VAL A CA 1
ATOM 824 C C . VAL A 1 112 ? -15.167 -0.847 -5.333 1.00 85.50 112 VAL A C 1
ATOM 826 O O . VAL A 1 112 ? -16.152 -1.558 -5.534 1.00 85.50 112 VAL A O 1
ATOM 829 N N . TRP A 1 113 ? -14.996 0.351 -5.881 1.00 78.62 113 TRP A N 1
ATOM 830 C CA . TRP A 1 113 ? -15.910 0.986 -6.824 1.00 78.62 113 TRP A CA 1
ATOM 831 C C . TRP A 1 113 ? -15.129 1.792 -7.858 1.00 78.62 113 TRP A C 1
ATOM 833 O O . TRP A 1 113 ? -13.968 2.157 -7.557 1.00 78.62 113 TRP A O 1
#

Foldseek 3Di:
DDDDDDDDDDDDDDDDPPPPDDPCPVVQPAPEEEAEEDEDEDEEDCEAYEYLYEYEYNAAYEWNVHDFGRDDDPPATARYYHNAYYHDDPPYDYHYPPRHDYHHNDCVVPDDD

Sequence (113 aa):
MKRFITSTAFCLFVILFANAQSPTAPALNFNVFLENGASLTNNETEGPVAMGGNLTLSGSYQVSTQSVGTYSVQNVPVSLVVGGRIVYGNGQRVQVNSNGYVKIGDSTASYVW